Protein AF-A0A9D9N8E1-F1 (afdb_monomer)

Foldseek 3Di:
DVVVVVVCCQQPPDFDVVLVRDHVVVSVVVVVVVVD

Radius of gyration: 11.26 Å; Cα contacts (8 Å, |Δi|>4): 25; chains: 1; bounding box: 30×19×22 Å

Mean predicted aligned error: 4.77 Å

Solvent-accessible surface area (backbone atoms only — not comparable to full-atom values): 2105 Å² total; per-residue (Å²): 111,71,65,60,54,49,51,49,40,50,38,71,67,38,64,30,73,93,60,74,63,28,24,58,56,53,41,52,54,54,53,55,60,68,77,103

Secondary structure (DSSP, 8-state):
-HHHHHHHHHHHT--BGGGTSB-HHHHHHHHHHH--

Sequence (36 aa):
IELADYVNWFNNHRIHSSLGYLTPKEFEKHTLKKVV

Structure (mmCIF, N/CA/C/O backbone):
data_AF-A0A9D9N8E1-F1
#
_entry.id   AF-A0A9D9N8E1-F1
#
loop_
_atom_site.group_PDB
_atom_site.id
_atom_site.type_symbol
_atom_site.label_atom_id
_atom_site.label_alt_id
_atom_site.label_comp_id
_atom_site.label_asym_id
_atom_site.label_entity_id
_atom_site.label_seq_id
_atom_site.pdbx_PDB_ins_code
_atom_site.Cartn_x
_atom_site.Cartn_y
_atom_site.Cartn_z
_atom_site.occupancy
_atom_site.B_iso_or_equiv
_atom_site.auth_seq_id
_atom_site.auth_comp_id
_atom_site.auth_asym_id
_atom_site.auth_atom_id
_atom_site.pdbx_PDB_model_num
ATOM 1 N N . ILE A 1 1 ? 9.175 -9.884 -15.629 1.00 63.72 1 ILE A N 1
ATOM 2 C CA . ILE A 1 1 ? 9.609 -9.575 -14.246 1.00 63.72 1 ILE A CA 1
ATOM 3 C C . ILE A 1 1 ? 9.025 -8.226 -13.838 1.00 63.72 1 ILE A C 1
ATOM 5 O O . ILE A 1 1 ? 8.168 -8.209 -12.971 1.00 63.72 1 ILE A O 1
ATOM 9 N N . GLU A 1 2 ? 9.288 -7.159 -14.594 1.00 77.00 2 GLU A N 1
ATOM 10 C CA . GLU A 1 2 ? 8.850 -5.791 -14.250 1.00 77.00 2 GLU A CA 1
ATOM 11 C C . GLU A 1 2 ? 7.340 -5.595 -14.023 1.00 77.00 2 GLU A C 1
ATOM 13 O O . GLU A 1 2 ? 6.934 -4.832 -13.151 1.00 77.00 2 GLU A O 1
ATOM 18 N N . LEU A 1 3 ? 6.488 -6.315 -14.761 1.00 89.56 3 LEU A N 1
ATOM 19 C CA . LEU A 1 3 ? 5.038 -6.188 -14.604 1.00 89.56 3 LEU A CA 1
ATOM 20 C C . LEU A 1 3 ? 4.537 -6.769 -13.273 1.00 89.56 3 LEU A C 1
ATOM 22 O O . LEU A 1 3 ? 3.623 -6.220 -12.665 1.00 89.56 3 LEU A O 1
ATOM 26 N N . ALA A 1 4 ? 5.142 -7.865 -12.810 1.00 91.19 4 ALA A N 1
ATOM 27 C CA . ALA A 1 4 ? 4.763 -8.489 -11.546 1.00 91.19 4 ALA A CA 1
ATOM 28 C C . ALA A 1 4 ? 5.160 -7.599 -10.360 1.00 91.19 4 ALA A C 1
ATOM 30 O O . ALA A 1 4 ? 4.366 -7.418 -9.437 1.00 91.19 4 ALA A O 1
ATOM 31 N N . ASP A 1 5 ? 6.338 -6.976 -10.434 1.00 92.94 5 ASP A N 1
ATOM 32 C CA . ASP A 1 5 ? 6.810 -6.029 -9.423 1.00 92.94 5 ASP A CA 1
ATOM 33 C C . ASP A 1 5 ? 5.950 -4.762 -9.397 1.00 92.94 5 ASP A C 1
ATOM 35 O O . ASP A 1 5 ? 5.546 -4.311 -8.321 1.00 92.94 5 ASP A O 1
ATOM 39 N N . TYR A 1 6 ? 5.571 -4.239 -10.569 1.00 92.88 6 TYR A N 1
ATOM 40 C CA . TYR A 1 6 ? 4.652 -3.105 -10.668 1.00 92.88 6 TYR A CA 1
ATOM 41 C C . TYR A 1 6 ? 3.286 -3.421 -10.053 1.00 92.88 6 TYR A C 1
ATOM 43 O O . TYR A 1 6 ? 2.768 -2.638 -9.258 1.00 92.88 6 TYR A O 1
ATOM 51 N N . VAL A 1 7 ? 2.711 -4.582 -10.375 1.00 93.25 7 VAL A N 1
ATOM 52 C CA . VAL A 1 7 ? 1.422 -5.021 -9.822 1.00 93.25 7 VAL A CA 1
ATOM 53 C C . VAL A 1 7 ? 1.514 -5.203 -8.306 1.00 93.25 7 VAL A C 1
ATOM 55 O O . VAL A 1 7 ? 0.610 -4.790 -7.578 1.00 93.25 7 VAL A O 1
ATOM 58 N N . ASN A 1 8 ? 2.612 -5.769 -7.802 1.00 94.00 8 ASN A N 1
ATOM 59 C CA . ASN A 1 8 ? 2.814 -5.947 -6.368 1.00 94.00 8 ASN A CA 1
ATOM 60 C C . ASN A 1 8 ? 2.949 -4.606 -5.630 1.00 94.00 8 ASN A C 1
ATOM 62 O O . ASN A 1 8 ? 2.358 -4.423 -4.561 1.00 94.00 8 ASN A O 1
ATOM 66 N N . TRP A 1 9 ? 3.689 -3.657 -6.206 1.00 94.62 9 TRP A N 1
ATOM 67 C CA . TRP A 1 9 ? 3.808 -2.302 -5.678 1.00 94.62 9 TRP A CA 1
ATOM 68 C C . TRP A 1 9 ? 2.463 -1.567 -5.713 1.00 94.62 9 TRP A C 1
ATOM 70 O O . TRP A 1 9 ? 2.044 -1.026 -4.692 1.00 94.62 9 TRP A O 1
ATOM 80 N N . PHE A 1 10 ? 1.734 -1.620 -6.829 1.00 94.12 10 PHE A N 1
ATOM 81 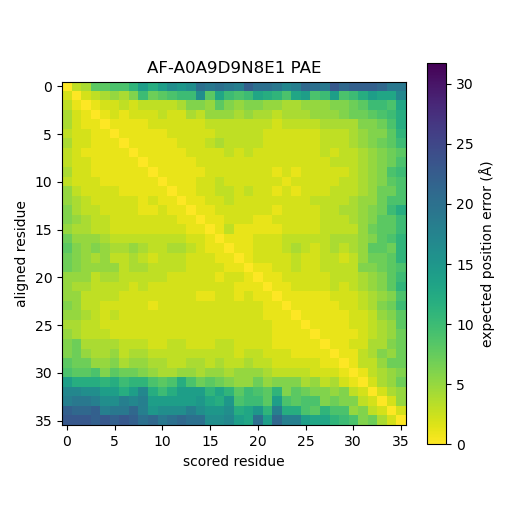C CA . PHE A 1 10 ? 0.422 -0.986 -6.974 1.00 94.12 10 PHE A CA 1
ATOM 82 C C . PHE A 1 10 ? -0.595 -1.515 -5.953 1.00 94.12 10 PHE A C 1
ATOM 84 O O . PHE A 1 10 ? -1.291 -0.732 -5.319 1.00 94.12 10 PHE A O 1
ATOM 91 N N . ASN A 1 11 ? -0.657 -2.833 -5.751 1.00 94.62 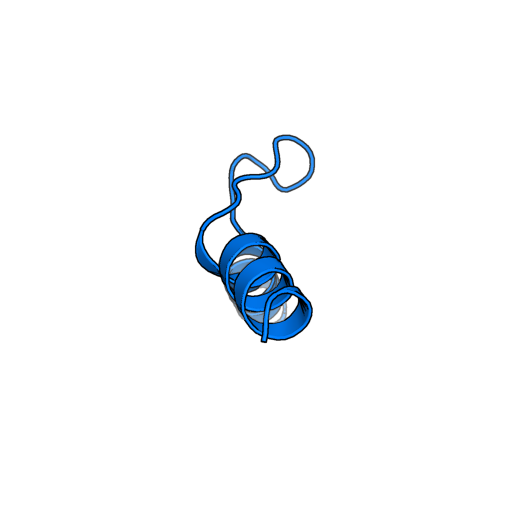11 ASN A N 1
ATOM 92 C CA . ASN A 1 11 ? -1.661 -3.442 -4.877 1.00 94.62 11 ASN A CA 1
ATOM 93 C C . ASN A 1 11 ? -1.329 -3.359 -3.380 1.00 94.62 11 ASN A C 1
ATOM 95 O O . ASN A 1 11 ? -2.255 -3.312 -2.569 1.00 94.62 11 ASN A O 1
ATOM 99 N N . ASN A 1 12 ? -0.042 -3.379 -3.004 1.00 94.75 12 ASN A N 1
ATOM 100 C CA . ASN A 1 12 ? 0.372 -3.494 -1.596 1.00 94.75 12 ASN A CA 1
ATOM 101 C C . ASN A 1 12 ? 1.118 -2.275 -1.037 1.00 94.75 12 ASN A C 1
ATOM 103 O O . ASN A 1 12 ? 1.195 -2.152 0.179 1.00 94.75 12 ASN A O 1
ATOM 107 N N . HIS A 1 13 ? 1.694 -1.411 -1.875 1.00 93.69 13 HIS A N 1
ATOM 108 C CA . HIS A 1 13 ? 2.556 -0.310 -1.415 1.00 93.69 13 HIS A CA 1
ATOM 109 C C . HIS A 1 13 ? 2.050 1.066 -1.852 1.00 93.69 13 HIS A C 1
ATOM 111 O O . HIS A 1 13 ? 2.274 2.059 -1.162 1.00 93.69 13 HIS A O 1
ATOM 117 N N . ARG A 1 14 ? 1.372 1.154 -2.998 1.00 93.81 14 ARG A N 1
ATOM 118 C CA . ARG A 1 14 ? 0.864 2.417 -3.521 1.00 93.81 14 ARG A CA 1
ATOM 119 C C . ARG A 1 14 ? -0.357 2.870 -2.728 1.00 93.81 14 ARG A C 1
ATOM 121 O O . ARG A 1 14 ? -1.381 2.196 -2.713 1.00 93.81 14 ARG A O 1
ATOM 128 N N . ILE A 1 15 ? -0.263 4.055 -2.134 1.00 93.81 15 ILE A N 1
ATOM 129 C CA . ILE A 1 15 ? -1.388 4.736 -1.489 1.00 93.81 15 ILE A CA 1
ATOM 130 C C . ILE A 1 15 ? -2.167 5.569 -2.509 1.00 93.81 15 ILE A C 1
ATOM 132 O O . ILE A 1 15 ? -1.585 6.245 -3.362 1.00 93.81 15 ILE A O 1
ATOM 136 N N . HIS A 1 16 ? -3.494 5.527 -2.428 1.00 93.94 16 HIS A N 1
ATOM 137 C CA . HIS A 1 16 ? -4.375 6.243 -3.347 1.00 93.94 16 HIS A CA 1
ATOM 138 C C . HIS A 1 16 ? -5.237 7.245 -2.582 1.00 93.94 16 HIS A C 1
ATOM 140 O O . HIS A 1 16 ? -6.030 6.858 -1.725 1.00 93.94 16 HIS A O 1
ATOM 146 N N . SER A 1 17 ? -5.147 8.532 -2.926 1.00 93.12 17 SER A N 1
ATOM 147 C CA . SER A 1 17 ? -5.988 9.580 -2.324 1.00 93.12 17 SER A CA 1
ATOM 148 C C . SER A 1 17 ? -7.484 9.310 -2.529 1.00 93.12 17 SER A C 1
ATOM 150 O O . SER A 1 17 ? -8.267 9.476 -1.601 1.00 93.12 17 SER A O 1
ATOM 152 N N . SER A 1 18 ? -7.876 8.788 -3.697 1.00 92.38 18 SER A N 1
ATOM 153 C CA . SER A 1 18 ? -9.258 8.379 -3.998 1.00 92.38 18 SER A CA 1
ATOM 154 C C . SER A 1 18 ? -9.764 7.212 -3.144 1.00 92.38 18 SER A C 1
ATOM 156 O O . SER A 1 18 ? -10.970 7.064 -2.984 1.00 92.38 18 SER A O 1
ATOM 158 N N . LEU A 1 19 ? -8.862 6.394 -2.590 1.00 91.56 19 LEU A N 1
ATOM 159 C CA . LEU A 1 19 ? -9.195 5.308 -1.659 1.00 91.56 19 LEU A CA 1
ATOM 160 C C . LEU A 1 19 ? -9.080 5.750 -0.189 1.00 91.56 19 LEU A C 1
ATOM 162 O O . LEU A 1 19 ? -9.127 4.912 0.705 1.00 91.56 19 LEU A O 1
ATOM 166 N N . GLY A 1 20 ? -8.906 7.050 0.076 1.00 92.31 20 GLY A N 1
ATOM 167 C CA . GLY A 1 20 ? -8.719 7.576 1.428 1.00 92.31 20 GLY A CA 1
ATOM 168 C C . GLY A 1 20 ? -7.314 7.340 1.982 1.00 92.31 20 GLY A C 1
ATOM 169 O O . GLY A 1 20 ? -7.170 7.080 3.170 1.00 92.31 20 GLY A O 1
ATOM 170 N N . TYR A 1 21 ? -6.290 7.416 1.124 1.00 93.12 21 TYR A N 1
ATOM 171 C CA . TYR A 1 21 ? -4.885 7.117 1.450 1.00 93.12 21 TYR A CA 1
ATOM 172 C C . TYR A 1 21 ? -4.630 5.657 1.840 1.00 93.12 21 TYR A C 1
ATOM 174 O O . TYR A 1 21 ? -3.668 5.350 2.537 1.00 93.12 21 TYR A O 1
ATOM 182 N N . LEU A 1 22 ? -5.467 4.754 1.331 1.00 93.62 22 LEU A N 1
ATOM 183 C CA . LEU A 1 22 ? -5.317 3.313 1.487 1.00 93.62 22 LEU A CA 1
ATOM 184 C C . LEU A 1 22 ? -4.719 2.689 0.229 1.00 93.62 22 LEU A C 1
ATOM 186 O O . LEU A 1 22 ? -4.861 3.215 -0.884 1.00 93.62 22 LEU A O 1
ATOM 190 N N . THR A 1 23 ? -4.070 1.544 0.407 1.00 95.88 23 THR A N 1
ATOM 191 C CA . THR A 1 23 ? -3.722 0.660 -0.708 1.00 95.88 23 THR A CA 1
ATOM 192 C C . THR A 1 23 ? -4.971 -0.067 -1.224 1.00 95.88 23 THR A C 1
ATOM 194 O O . THR A 1 23 ? -5.934 -0.245 -0.469 1.00 95.88 23 THR A O 1
ATOM 197 N N . PRO A 1 24 ? -4.983 -0.541 -2.485 1.00 94.88 24 PRO A N 1
ATOM 198 C CA . PRO A 1 24 ? -6.100 -1.323 -3.020 1.00 94.88 24 PRO A CA 1
ATOM 199 C C . PRO A 1 24 ? -6.489 -2.513 -2.128 1.00 94.88 24 PRO A C 1
ATOM 201 O O . PRO A 1 24 ? -7.671 -2.747 -1.879 1.00 94.88 24 PRO A O 1
ATOM 204 N N . LYS A 1 25 ? -5.497 -3.212 -1.565 1.00 94.38 25 LYS A N 1
ATOM 205 C CA . LYS A 1 25 ? -5.707 -4.351 -0.660 1.00 94.38 25 LYS A CA 1
ATOM 206 C C . LYS A 1 25 ? -6.301 -3.956 0.693 1.00 94.38 25 LYS A C 1
ATOM 208 O O . LYS A 1 25 ? -7.099 -4.698 1.263 1.00 94.38 25 LYS A O 1
ATOM 213 N N . GLU A 1 26 ? -5.897 -2.820 1.250 1.00 92.31 26 GLU 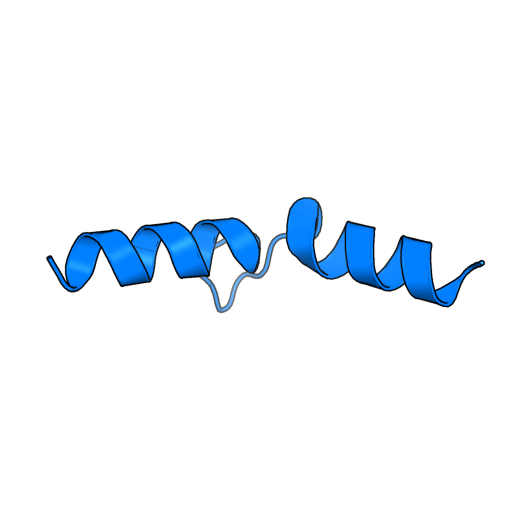A N 1
ATOM 214 C CA . GLU A 1 26 ? -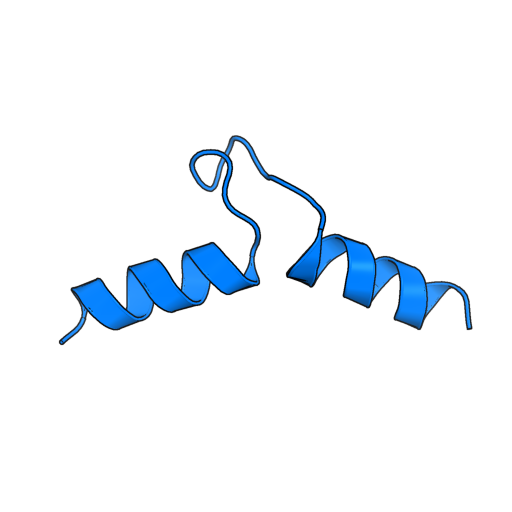6.476 -2.311 2.499 1.00 92.31 26 GLU A CA 1
ATOM 215 C C . GLU A 1 26 ? -7.899 -1.807 2.292 1.00 92.31 26 GLU A C 1
ATOM 217 O O . GLU A 1 26 ? -8.765 -2.070 3.125 1.00 92.31 26 GLU A O 1
ATOM 222 N N . PHE A 1 27 ? -8.152 -1.147 1.162 1.00 93.12 27 PHE A N 1
ATOM 223 C CA . PHE A 1 27 ? -9.487 -0.719 0.778 1.00 93.12 27 PHE A CA 1
ATOM 224 C C . PHE A 1 27 ? -10.439 -1.913 0.676 1.00 93.12 27 PHE A C 1
ATOM 226 O O . PHE A 1 27 ? -11.489 -1.897 1.310 1.00 93.12 27 PHE A O 1
ATOM 233 N N . GLU A 1 28 ? -10.041 -2.990 -0.009 1.00 90.75 28 GLU A N 1
ATOM 234 C CA . GLU A 1 28 ? -10.825 -4.23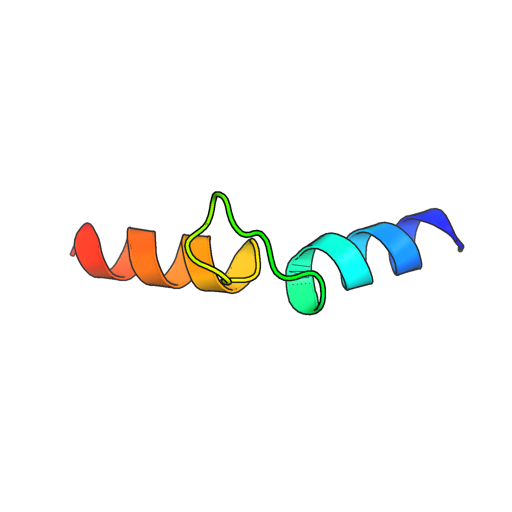0 -0.082 1.00 90.75 28 GLU A CA 1
ATOM 235 C C . GLU A 1 28 ? -11.157 -4.772 1.317 1.00 90.75 28 GLU A C 1
ATOM 237 O O . GLU A 1 28 ? -12.319 -5.025 1.629 1.00 90.75 28 GLU A O 1
ATOM 242 N N . LYS A 1 29 ? -10.169 -4.857 2.216 1.00 90.38 29 LYS A N 1
ATOM 243 C CA . LYS A 1 29 ? -10.393 -5.296 3.605 1.00 90.38 29 LYS A CA 1
ATOM 244 C C . LYS A 1 29 ? -11.355 -4.387 4.369 1.00 90.38 29 LYS A C 1
ATOM 246 O O . LYS A 1 29 ? -12.155 -4.881 5.162 1.00 90.38 29 LYS A O 1
ATOM 251 N N . HIS A 1 30 ? -11.263 -3.073 4.183 1.00 86.81 30 HIS A N 1
ATOM 252 C CA . HIS A 1 30 ? -12.149 -2.109 4.838 1.00 86.81 30 HIS A CA 1
ATOM 253 C C . HIS A 1 30 ? -13.577 -2.204 4.298 1.00 86.81 30 HIS A C 1
ATOM 255 O O . HIS A 1 30 ? -14.527 -2.173 5.080 1.00 86.81 3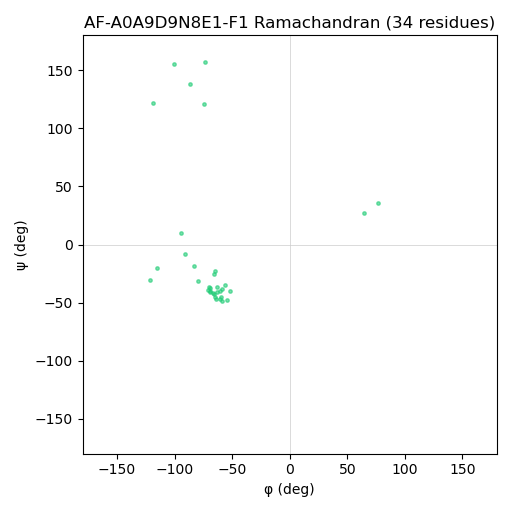0 HIS A O 1
ATOM 261 N N . THR A 1 31 ? -13.738 -2.377 2.988 1.00 84.25 31 THR A N 1
ATOM 262 C CA . THR A 1 31 ? -15.043 -2.580 2.355 1.00 84.25 31 THR A CA 1
ATOM 263 C C . THR A 1 31 ? -15.672 -3.893 2.805 1.00 84.25 31 THR A C 1
ATOM 265 O O . THR A 1 31 ? -16.833 -3.891 3.199 1.00 84.25 31 THR A O 1
ATOM 268 N N . LEU A 1 32 ? -14.915 -4.991 2.841 1.00 77.62 32 LEU A N 1
ATOM 269 C CA . LEU A 1 32 ? -15.415 -6.295 3.287 1.00 77.62 32 LEU A CA 1
ATOM 270 C C . LEU A 1 32 ? -15.846 -6.286 4.761 1.00 77.62 32 LEU A C 1
ATOM 272 O O . LEU A 1 32 ? -16.867 -6.876 5.095 1.00 77.62 32 LEU A O 1
ATOM 276 N N . LYS A 1 33 ? -15.135 -5.560 5.635 1.00 70.44 33 LYS A N 1
ATOM 277 C CA . LYS A 1 33 ? -15.543 -5.369 7.041 1.00 70.44 33 LYS A CA 1
ATOM 278 C C . LYS A 1 33 ? -16.834 -4.570 7.207 1.00 70.44 33 LYS A C 1
ATOM 280 O O . LYS A 1 33 ? -17.476 -4.698 8.237 1.00 70.44 33 LYS A O 1
ATOM 285 N N . LYS A 1 34 ? -17.185 -3.719 6.241 1.00 67.62 34 LYS A N 1
ATOM 286 C CA . LYS A 1 34 ? -18.411 -2.909 6.279 1.00 67.62 34 LYS A CA 1
ATOM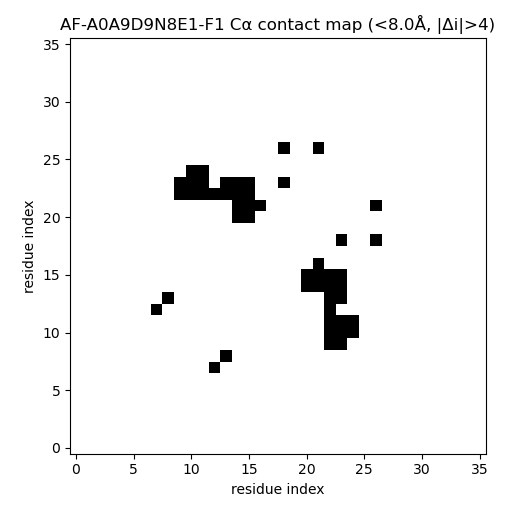 287 C C . LYS A 1 34 ? -19.641 -3.683 5.789 1.00 67.62 34 LYS A C 1
ATOM 289 O O . LYS A 1 34 ? -20.761 -3.251 6.031 1.00 67.62 34 LYS A O 1
ATOM 294 N N . VAL A 1 35 ? -19.429 -4.778 5.059 1.00 60.00 35 VAL A N 1
ATOM 295 C CA . VAL A 1 35 ? -20.494 -5.610 4.474 1.00 60.00 35 VAL A CA 1
ATOM 296 C C . VAL A 1 35 ? -20.926 -6.747 5.422 1.00 60.00 35 VAL A C 1
ATOM 298 O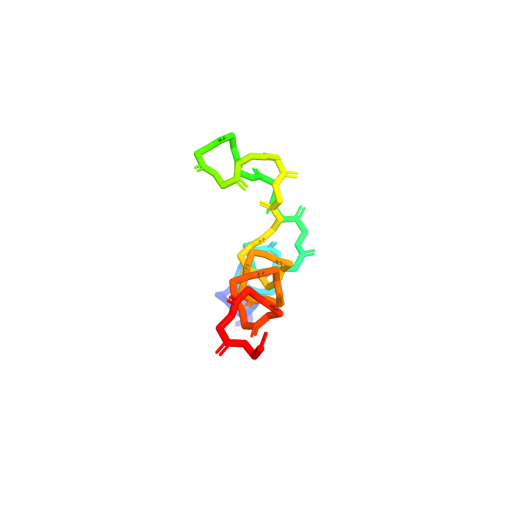 O . VAL A 1 35 ? -21.928 -7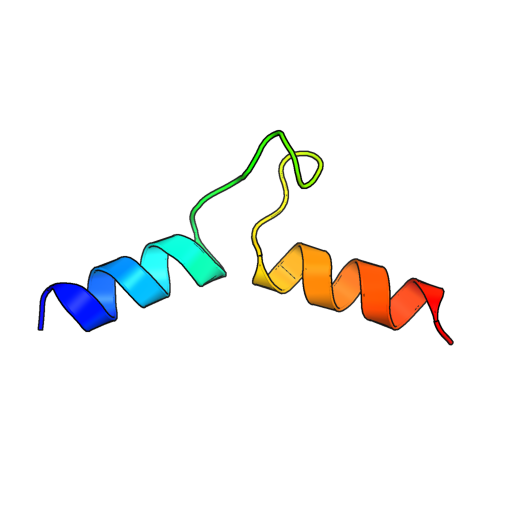.401 5.148 1.00 60.00 35 VAL A O 1
ATOM 301 N N . VAL A 1 36 ? -20.217 -6.955 6.541 1.00 52.53 36 VAL A N 1
ATOM 302 C CA . VAL A 1 36 ? -20.566 -7.911 7.612 1.00 52.53 36 VAL A CA 1
ATOM 303 C C . VAL A 1 36 ? -21.256 -7.207 8.772 1.00 52.53 36 VAL A C 1
ATOM 305 O O . VAL A 1 36 ? -20.789 -6.107 9.144 1.00 52.53 36 VAL A O 1
#

InterPro domains:
  IPR001584 Integrase, catalytic core [PF13333] (2-32)

pLDDT: mean 87.64, std 11.01, range [52.53, 95.88]

Organism: NCBI:txid2840943